Protein AF-A0A9N9IG21-F1 (afdb_monomer)

Sequence (140 aa):
VNMNNVASEIEFLCDNANNSNQMDGEVDSPTELESITLYEGKKFFTWEICESFLDVWAKKQGFRIIKDWMLRENSFDSLSFLVNTSCPKNKNPDTSVFVNKIVDKHNHELNKDRIEFEKSKKFTGEMMDDIKFMTISCKF

Foldseek 3Di:
DDDDFDWQKKKKAWDPDDDDDDDDDDDDDDPDDPDLDDDFFDKALDPVVVQVSVQVSQLVQQTGIDIDRDPPVPCVVQTAKMWMKTQGPPPRPSSIIGGHDIDHGGPDDRHNVVSVVVVVPDDDPVRVVVVVCCVVVDDD

pLDDT: mean 72.34, std 17.6, range [31.75, 91.31]

Organism: NCBI:txid1117310

Structure (mmCIF, N/CA/C/O backbone):
data_AF-A0A9N9IG21-F1
#
_entry.id   AF-A0A9N9IG21-F1
#
loop_
_atom_site.group_PDB
_atom_site.id
_atom_site.type_symbol
_atom_site.label_atom_id
_atom_site.label_alt_id
_atom_site.label_comp_id
_atom_site.label_asym_id
_atom_site.label_entity_id
_atom_site.label_seq_id
_atom_site.pdbx_PDB_ins_code
_atom_site.Cartn_x
_atom_site.Cartn_y
_atom_site.Cartn_z
_atom_site.occupancy
_atom_site.B_iso_or_equiv
_atom_site.auth_seq_id
_atom_site.auth_comp_id
_atom_site.auth_asym_id
_atom_site.auth_atom_id
_atom_site.pdbx_PDB_model_num
ATOM 1 N N . VAL A 1 1 ? -30.467 17.379 15.704 1.00 38.50 1 VAL A N 1
ATOM 2 C CA . VAL A 1 1 ? -29.046 17.062 15.981 1.00 38.50 1 VAL A CA 1
ATOM 3 C C . VAL A 1 1 ? -28.622 15.980 15.008 1.00 38.50 1 VAL A C 1
ATOM 5 O O . VAL A 1 1 ? -29.246 14.933 15.053 1.00 38.50 1 VAL A O 1
ATOM 8 N N . ASN A 1 2 ? -27.695 16.247 14.081 1.00 31.75 2 ASN A N 1
ATOM 9 C CA . ASN A 1 2 ? -26.407 15.538 13.977 1.00 31.75 2 ASN A CA 1
ATOM 10 C C . ASN A 1 2 ? -25.647 16.018 12.721 1.00 31.75 2 ASN A C 1
ATOM 12 O O . ASN A 1 2 ? -25.543 15.322 11.717 1.00 31.75 2 ASN A O 1
ATOM 16 N N . MET A 1 3 ? -25.149 17.253 12.766 1.00 33.12 3 MET A N 1
ATOM 17 C CA . MET A 1 3 ? -24.015 17.643 11.928 1.00 33.12 3 MET A CA 1
ATOM 18 C C . MET A 1 3 ? -22.768 17.120 12.656 1.00 33.12 3 MET A C 1
ATOM 20 O O . MET A 1 3 ? -22.669 17.362 13.857 1.00 33.12 3 MET A O 1
ATOM 24 N N . ASN A 1 4 ? -21.873 16.408 11.952 1.00 39.03 4 ASN A N 1
ATOM 25 C CA . ASN A 1 4 ? -20.498 16.008 12.348 1.00 39.03 4 ASN A CA 1
ATOM 26 C C . ASN A 1 4 ? -20.176 14.502 12.459 1.00 39.03 4 ASN A C 1
ATOM 28 O O . ASN A 1 4 ? -19.249 14.136 13.177 1.00 39.03 4 ASN A O 1
ATOM 32 N N . ASN A 1 5 ? -20.821 13.626 11.685 1.00 39.66 5 ASN A N 1
ATOM 33 C CA . ASN A 1 5 ? -20.401 12.216 11.577 1.00 39.66 5 ASN A CA 1
ATOM 34 C C . ASN A 1 5 ? -19.496 11.938 10.358 1.00 39.66 5 ASN A C 1
ATOM 36 O O . ASN A 1 5 ? -19.558 10.869 9.763 1.00 39.66 5 ASN A O 1
ATOM 40 N N . VAL A 1 6 ? -18.664 12.907 9.960 1.00 43.59 6 VAL A N 1
ATOM 41 C CA . VAL A 1 6 ? -17.716 12.725 8.849 1.00 43.59 6 VAL A CA 1
ATOM 42 C C . VAL A 1 6 ? -16.517 11.936 9.375 1.00 43.59 6 VAL A C 1
ATOM 44 O O . VAL A 1 6 ? -15.591 12.525 9.947 1.00 43.59 6 VAL A O 1
ATOM 47 N N . ALA A 1 7 ? -16.579 10.608 9.268 1.00 51.41 7 ALA A N 1
ATOM 48 C CA . ALA A 1 7 ? -15.384 9.773 9.268 1.00 51.41 7 ALA A CA 1
ATOM 49 C C . ALA A 1 7 ? -14.548 10.146 8.034 1.00 51.41 7 ALA A C 1
ATOM 51 O O . ALA A 1 7 ? -15.110 10.414 6.974 1.00 51.41 7 ALA A O 1
ATOM 52 N N . SER A 1 8 ? -13.226 10.208 8.174 1.00 60.50 8 SER A N 1
ATOM 53 C CA . SER A 1 8 ? -12.359 10.265 6.996 1.00 60.50 8 SER A CA 1
ATOM 54 C C . SER A 1 8 ? -12.298 8.853 6.428 1.00 60.50 8 SER A C 1
ATOM 56 O O . SER A 1 8 ? -11.797 7.952 7.105 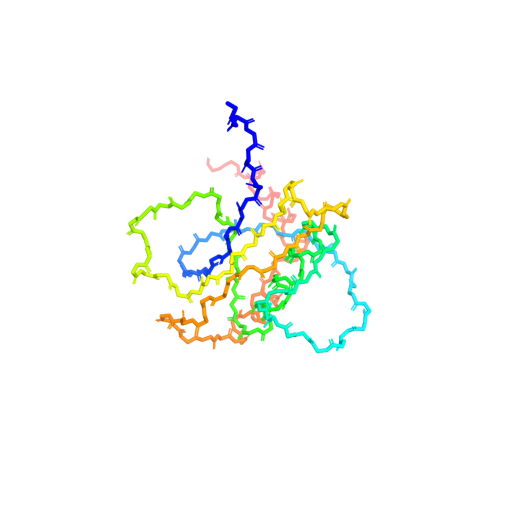1.00 60.50 8 SER A O 1
ATOM 58 N N . GLU A 1 9 ? -12.872 8.667 5.246 1.00 62.66 9 GLU A N 1
ATOM 59 C CA . GLU A 1 9 ? -12.904 7.409 4.506 1.00 62.66 9 GLU A CA 1
ATOM 60 C C . GLU A 1 9 ? -11.966 7.542 3.308 1.00 62.66 9 GLU A C 1
ATOM 62 O O . GLU A 1 9 ? -11.984 8.557 2.609 1.00 62.66 9 GLU A O 1
ATOM 67 N N . ILE A 1 10 ? -11.084 6.562 3.140 1.00 70.56 10 ILE A N 1
ATOM 68 C CA . ILE A 1 10 ? -10.102 6.524 2.060 1.00 70.56 10 ILE A CA 1
ATOM 69 C C . ILE A 1 10 ? -10.193 5.152 1.409 1.00 70.56 10 ILE A C 1
ATOM 71 O O . ILE A 1 10 ? -10.147 4.120 2.091 1.00 70.56 10 ILE A O 1
ATOM 75 N N . GLU A 1 11 ? -10.285 5.163 0.085 1.00 70.38 11 GLU A N 1
ATOM 76 C CA . GLU A 1 11 ? -10.269 3.969 -0.738 1.00 70.38 11 GLU A CA 1
ATOM 77 C C . GLU A 1 11 ? -8.912 3.824 -1.421 1.00 70.38 11 GLU A C 1
ATOM 79 O O . GLU A 1 11 ? -8.324 4.790 -1.905 1.00 70.38 11 GLU A O 1
ATOM 84 N N . PHE A 1 12 ? -8.398 2.600 -1.445 1.00 72.44 12 PHE A N 1
ATOM 85 C CA . PHE A 1 12 ? -7.193 2.251 -2.185 1.00 72.44 12 PHE A CA 1
ATOM 86 C C . PHE A 1 12 ? -7.561 1.313 -3.324 1.00 72.44 12 PHE A C 1
ATOM 88 O O . PHE A 1 12 ? -8.177 0.269 -3.096 1.00 72.44 12 PHE A O 1
ATOM 95 N N . LEU A 1 13 ? -7.182 1.703 -4.537 1.00 73.56 13 LEU A N 1
ATOM 96 C CA . LEU A 1 13 ? -7.527 1.048 -5.795 1.00 73.56 13 LEU A CA 1
ATOM 97 C C . LEU A 1 13 ? -6.286 0.461 -6.438 1.00 73.56 13 LEU A C 1
ATOM 99 O O . LEU A 1 13 ? -5.227 1.064 -6.350 1.00 73.56 13 LEU A O 1
ATOM 103 N N . CYS A 1 14 ? -6.401 -0.667 -7.135 1.00 68.12 14 CYS A N 1
ATOM 104 C CA . CYS A 1 14 ? -5.277 -1.153 -7.934 1.00 68.12 14 CYS A CA 1
ATOM 105 C C . CYS A 1 14 ? -5.046 -0.284 -9.179 1.00 68.12 14 CYS A C 1
ATOM 107 O O . CYS A 1 14 ? -5.978 -0.006 -9.939 1.00 68.12 14 CYS A O 1
ATOM 109 N N . ASP A 1 15 ? -3.783 0.051 -9.437 1.00 63.50 15 ASP A N 1
ATOM 110 C CA . ASP A 1 15 ? -3.367 0.799 -10.621 1.00 63.50 15 ASP A CA 1
ATOM 111 C C . ASP A 1 15 ? -3.537 -0.065 -11.861 1.00 63.50 15 ASP A C 1
ATOM 113 O O . ASP A 1 15 ? -2.754 -0.982 -12.123 1.00 63.50 15 ASP A O 1
ATOM 117 N N . ASN A 1 16 ? -4.535 0.255 -12.678 1.00 49.59 16 ASN A N 1
ATOM 118 C CA . ASN A 1 16 ? -4.621 -0.294 -14.022 1.00 49.59 16 ASN A CA 1
ATOM 119 C C . ASN A 1 16 ? -3.627 0.489 -14.892 1.00 49.59 16 ASN A C 1
ATOM 121 O O . ASN A 1 16 ? -3.961 1.495 -15.514 1.00 49.59 16 ASN A O 1
ATOM 125 N N . ALA A 1 17 ? -2.355 0.105 -14.814 1.00 43.56 17 ALA A N 1
ATOM 126 C CA . ALA A 1 17 ? -1.246 0.903 -15.310 1.00 43.56 17 ALA A CA 1
ATOM 127 C C . ALA A 1 17 ? -1.280 1.088 -16.836 1.00 43.56 17 ALA A C 1
ATOM 129 O O . ALA A 1 17 ? -0.695 0.297 -17.574 1.00 43.56 17 ALA A O 1
ATOM 130 N N . ASN A 1 18 ? -1.867 2.204 -17.271 1.00 43.38 18 ASN A N 1
ATOM 131 C CA . ASN A 1 18 ? -1.420 2.973 -18.424 1.00 43.38 18 ASN A CA 1
ATOM 132 C C . ASN A 1 18 ? -1.084 4.398 -17.966 1.00 43.38 18 ASN A C 1
ATOM 134 O O . ASN A 1 18 ? -1.898 5.311 -18.040 1.00 43.38 18 ASN A O 1
ATOM 138 N N . ASN A 1 19 ? 0.176 4.526 -17.546 1.00 50.41 19 ASN A N 1
ATOM 139 C CA . ASN A 1 19 ? 0.968 5.744 -17.398 1.00 50.41 19 ASN A CA 1
ATOM 140 C C . ASN A 1 19 ? 0.573 6.732 -16.282 1.00 50.41 19 ASN A C 1
ATOM 142 O O . ASN A 1 19 ? -0.308 7.570 -16.447 1.00 50.41 19 ASN A O 1
ATOM 146 N N . SER A 1 20 ? 1.364 6.738 -15.209 1.00 39.19 20 SER A N 1
ATOM 147 C CA . SER A 1 20 ? 1.621 7.946 -14.423 1.00 39.19 20 SER A CA 1
ATOM 148 C C . SER A 1 20 ? 2.988 7.848 -13.749 1.00 39.19 20 SER A C 1
ATOM 150 O O . SER A 1 20 ? 3.240 6.945 -12.955 1.00 39.19 20 SER A O 1
ATOM 152 N N . ASN A 1 21 ? 3.878 8.786 -14.079 1.00 44.34 21 ASN A N 1
ATOM 153 C CA . ASN A 1 21 ? 5.133 8.998 -13.366 1.00 44.34 21 ASN A CA 1
ATOM 154 C C . ASN A 1 21 ? 4.815 9.479 -11.944 1.00 44.34 21 ASN A C 1
ATOM 156 O O . ASN A 1 21 ? 4.329 10.598 -11.778 1.00 44.34 21 ASN A O 1
ATOM 160 N N . GLN A 1 22 ? 5.109 8.660 -10.937 1.00 46.72 22 GLN A N 1
ATOM 161 C CA . GLN A 1 22 ? 5.012 9.040 -9.531 1.00 46.72 22 GLN A CA 1
ATOM 162 C C . GLN A 1 22 ? 6.404 8.950 -8.896 1.00 46.72 22 GLN A C 1
ATOM 164 O O . GLN A 1 22 ? 7.066 7.914 -8.952 1.00 46.72 22 GLN A O 1
ATOM 169 N N . MET A 1 23 ? 6.882 10.080 -8.368 1.00 44.47 23 MET A N 1
ATOM 170 C CA . MET A 1 23 ? 8.093 10.136 -7.553 1.00 44.47 23 MET A CA 1
ATOM 171 C C . MET A 1 23 ? 7.737 9.756 -6.122 1.00 44.47 23 MET A C 1
ATOM 173 O O . MET A 1 23 ? 6.999 10.489 -5.469 1.00 44.47 23 MET A O 1
ATOM 177 N N . ASP A 1 24 ? 8.332 8.672 -5.635 1.00 41.00 24 ASP A N 1
ATOM 178 C CA . ASP A 1 24 ? 8.237 8.267 -4.237 1.00 41.00 24 ASP A CA 1
ATOM 179 C C . ASP A 1 24 ? 9.620 8.365 -3.592 1.00 41.00 24 ASP A C 1
ATOM 181 O O . ASP A 1 24 ? 10.581 7.736 -4.051 1.00 41.00 24 ASP A O 1
ATOM 185 N N . GLY A 1 25 ? 9.698 9.177 -2.536 1.00 41.50 25 GLY A N 1
ATOM 186 C CA . GLY A 1 25 ? 10.838 9.255 -1.635 1.00 41.50 25 GLY A CA 1
ATOM 187 C C . GLY A 1 25 ? 11.011 7.949 -0.865 1.00 41.50 25 GLY A C 1
ATOM 188 O O . GLY A 1 25 ? 10.057 7.360 -0.365 1.00 41.50 25 GLY A O 1
ATOM 189 N N . GLU A 1 26 ? 12.255 7.499 -0.816 1.00 37.88 26 GLU A N 1
ATOM 190 C CA . GLU A 1 26 ? 12.716 6.293 -0.147 1.00 37.88 26 GLU A CA 1
ATOM 191 C C . GLU A 1 26 ? 12.720 6.505 1.376 1.00 37.88 26 GLU A C 1
ATOM 193 O O . GLU A 1 26 ? 13.416 7.383 1.885 1.00 37.88 26 GLU A O 1
ATOM 198 N N . VAL A 1 27 ? 11.932 5.713 2.107 1.00 38.62 27 VAL A N 1
ATOM 199 C CA . VAL A 1 27 ? 12.067 5.556 3.562 1.00 38.62 27 VAL A CA 1
ATOM 200 C C . VAL A 1 27 ? 12.407 4.100 3.830 1.00 38.62 27 VAL A C 1
ATOM 202 O O . VAL A 1 27 ? 11.640 3.197 3.495 1.00 38.62 27 VAL A O 1
ATOM 205 N N . ASP A 1 28 ? 13.593 3.903 4.395 1.00 42.12 28 ASP A N 1
ATOM 206 C CA . ASP A 1 28 ? 14.154 2.605 4.733 1.00 42.12 28 ASP A CA 1
ATOM 207 C C . ASP A 1 28 ? 13.628 2.086 6.087 1.00 42.12 28 ASP A C 1
ATOM 209 O O . ASP A 1 28 ? 13.421 2.832 7.049 1.00 42.1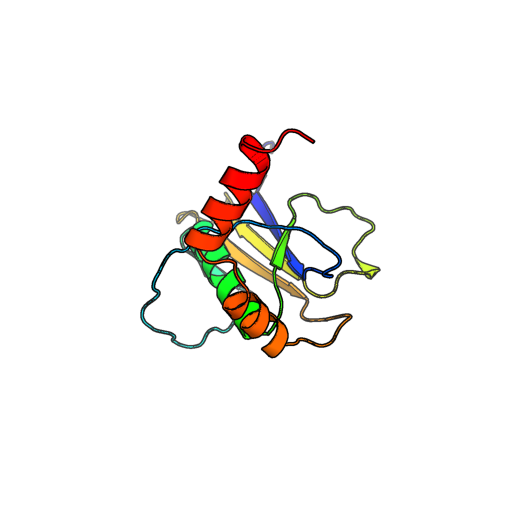2 28 ASP A O 1
ATOM 213 N N . SER A 1 29 ? 13.498 0.763 6.133 1.00 46.44 29 SER A N 1
ATOM 214 C CA . SER A 1 29 ? 13.102 -0.139 7.222 1.00 46.44 29 SER A CA 1
ATOM 215 C C . SER A 1 29 ? 11.608 -0.290 7.551 1.00 46.44 29 SER A C 1
ATOM 217 O O . SER A 1 29 ? 10.877 0.666 7.813 1.00 46.44 29 SER A O 1
ATOM 219 N N . PRO A 1 30 ? 11.159 -1.556 7.623 1.00 46.47 30 PRO A N 1
ATOM 220 C CA . PRO A 1 30 ? 10.498 -1.990 8.847 1.00 46.47 30 PRO A CA 1
ATOM 221 C C . PRO A 1 30 ? 10.984 -3.364 9.331 1.00 46.47 30 PRO A C 1
ATOM 223 O O . PRO A 1 30 ? 10.922 -4.378 8.631 1.00 46.47 30 PRO A O 1
ATOM 226 N N . THR A 1 31 ? 11.422 -3.372 10.585 1.00 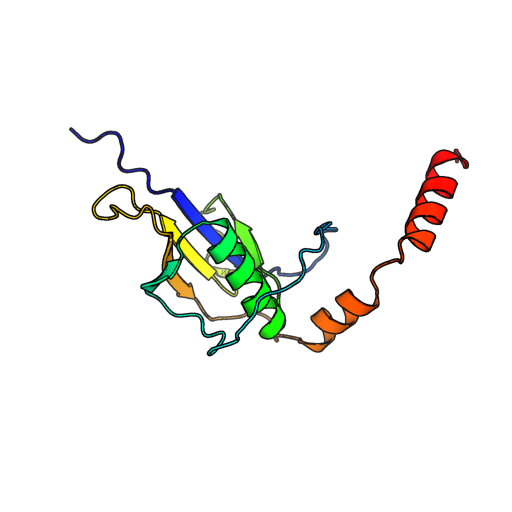44.50 31 THR A N 1
ATOM 227 C CA . THR A 1 31 ? 11.698 -4.543 11.416 1.00 44.50 31 THR A CA 1
ATOM 228 C C . THR A 1 31 ? 10.421 -5.376 11.630 1.00 44.50 31 THR A C 1
ATOM 230 O O . THR A 1 31 ? 9.369 -4.833 11.949 1.00 44.50 31 THR A O 1
ATOM 233 N N . GLU A 1 32 ? 10.554 -6.697 11.458 1.00 43.94 32 GLU A N 1
ATOM 234 C CA . GLU A 1 32 ? 9.644 -7.785 11.881 1.00 43.94 32 GLU A CA 1
ATOM 235 C C . GLU A 1 32 ? 8.238 -7.885 11.251 1.00 43.94 32 GLU A C 1
ATOM 237 O O . GLU A 1 32 ? 7.184 -7.788 11.870 1.00 43.94 32 GLU A O 1
ATOM 242 N N . LEU A 1 33 ? 8.283 -8.184 9.955 1.00 52.03 33 LEU A N 1
ATOM 243 C CA . LEU A 1 33 ? 7.626 -9.248 9.169 1.00 52.03 33 LEU A CA 1
ATOM 244 C C . LEU A 1 33 ? 6.763 -10.367 9.821 1.00 52.03 33 LEU A C 1
ATOM 246 O O . LEU A 1 33 ? 6.662 -11.445 9.224 1.00 52.03 33 LEU A O 1
ATOM 250 N N . GLU A 1 34 ? 6.066 -10.176 10.941 1.00 46.69 34 GLU A N 1
ATOM 251 C CA . GLU A 1 34 ? 5.067 -11.166 11.377 1.00 46.69 34 GLU A CA 1
ATOM 252 C C . GLU A 1 34 ? 3.808 -11.094 10.501 1.00 46.69 34 GLU A C 1
ATOM 254 O O . GLU A 1 34 ? 2.823 -10.408 10.762 1.00 46.69 34 GLU A O 1
ATOM 259 N N . SER A 1 35 ? 3.869 -11.851 9.404 1.00 55.78 35 SER A N 1
ATOM 260 C CA . SER A 1 35 ? 2.790 -12.159 8.465 1.00 55.78 35 SER A CA 1
ATOM 261 C C . SER A 1 35 ? 2.089 -10.926 7.886 1.00 55.78 35 SER A C 1
ATOM 263 O O . SER A 1 35 ? 1.032 -10.512 8.356 1.00 55.78 35 SER A O 1
ATOM 265 N N . ILE A 1 36 ? 2.666 -10.385 6.801 1.00 71.44 36 ILE A N 1
ATOM 266 C CA . ILE A 1 36 ? 2.104 -9.365 5.888 1.00 71.44 36 ILE A CA 1
ATOM 267 C C . ILE A 1 36 ? 0.761 -9.861 5.311 1.00 71.44 36 ILE A C 1
ATOM 269 O O . ILE A 1 36 ? 0.652 -10.256 4.153 1.00 71.44 36 ILE A O 1
ATOM 273 N N . THR A 1 37 ? -0.257 -9.920 6.158 1.00 82.94 37 THR A N 1
ATOM 274 C CA . THR A 1 37 ? -1.606 -10.387 5.875 1.00 82.94 37 THR A CA 1
ATOM 275 C C . THR A 1 37 ? -2.540 -9.217 6.128 1.00 82.94 37 THR A C 1
ATOM 277 O O . THR A 1 37 ? -2.540 -8.588 7.197 1.00 82.94 37 THR A O 1
ATOM 280 N N . LEU A 1 38 ? -3.270 -8.874 5.074 1.00 88.94 38 LEU A N 1
ATOM 281 C CA . LEU A 1 38 ? -4.304 -7.859 5.076 1.00 88.94 38 LEU A CA 1
ATOM 282 C C . LEU A 1 38 ? -5.642 -8.569 5.304 1.00 88.94 38 LEU A C 1
ATOM 284 O O . LEU A 1 38 ? -5.915 -9.578 4.659 1.00 88.94 38 LEU A O 1
ATOM 288 N N . TYR A 1 39 ? -6.438 -8.072 6.246 1.00 90.44 39 TYR A N 1
ATOM 289 C CA . TYR A 1 39 ? -7.748 -8.622 6.589 1.00 90.44 39 TYR A CA 1
ATOM 290 C C . TYR A 1 39 ? -8.682 -7.509 7.076 1.00 90.44 39 TYR A C 1
ATOM 292 O O . TYR A 1 39 ? -8.230 -6.471 7.569 1.00 90.44 39 TYR A O 1
ATOM 300 N N . GLU A 1 40 ? -9.987 -7.726 6.934 1.00 87.69 40 GLU A N 1
ATOM 301 C CA . GLU A 1 40 ? -11.013 -6.798 7.415 1.00 87.69 40 GLU A CA 1
ATOM 302 C C . GLU A 1 40 ? -10.996 -6.722 8.948 1.00 87.69 40 GLU A C 1
ATOM 304 O O . GLU A 1 40 ? -10.928 -7.734 9.641 1.00 87.69 40 GLU A O 1
ATOM 309 N N . GLY A 1 41 ? -11.038 -5.510 9.493 1.00 87.25 41 GLY A N 1
ATOM 310 C CA . GLY A 1 41 ? -10.920 -5.228 10.923 1.00 87.25 41 GLY A CA 1
ATOM 311 C C . GLY A 1 41 ? -9.489 -4.992 11.415 1.00 87.25 41 GLY A C 1
ATOM 312 O O . GLY A 1 41 ? -9.304 -4.694 12.596 1.00 87.25 41 GLY A O 1
ATOM 313 N N . LYS A 1 42 ? -8.468 -5.079 10.548 1.00 89.75 42 LYS A N 1
ATOM 314 C CA . LYS A 1 42 ? -7.084 -4.744 10.924 1.00 89.75 42 LYS A CA 1
ATOM 315 C C . LYS A 1 42 ? -6.994 -3.280 11.381 1.00 89.75 42 LYS A C 1
ATOM 317 O O . LYS A 1 42 ? -7.518 -2.387 10.713 1.00 89.75 42 LYS A O 1
ATOM 322 N N . LYS A 1 43 ? -6.331 -3.051 12.520 1.00 90.25 43 LYS A N 1
ATOM 323 C CA . LYS A 1 43 ? -6.179 -1.742 13.176 1.00 90.25 43 LYS A CA 1
ATOM 324 C C . LYS A 1 43 ? -4.770 -1.187 12.961 1.00 90.25 43 LYS A C 1
ATOM 326 O O . LYS A 1 43 ? -3.789 -1.908 13.136 1.00 90.25 43 LYS A O 1
ATOM 331 N N . 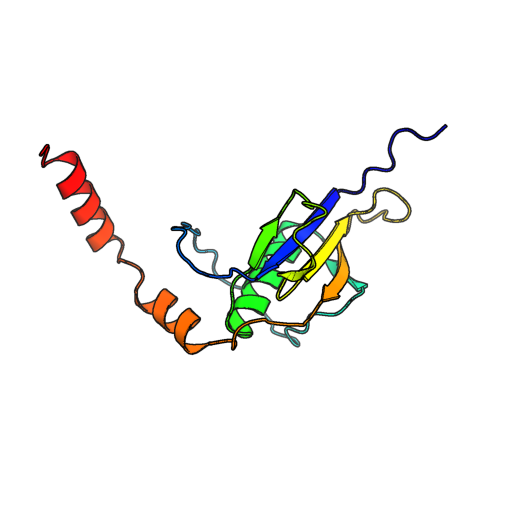PHE A 1 44 ? -4.686 0.103 12.662 1.00 88.75 44 PHE A N 1
ATOM 332 C CA . PHE A 1 44 ? -3.451 0.877 12.574 1.00 88.75 44 PHE A CA 1
ATOM 333 C C . PHE A 1 44 ? -3.532 2.111 13.471 1.00 88.75 44 PHE A C 1
ATOM 335 O O . PHE A 1 44 ? -4.606 2.675 13.674 1.00 88.75 44 PHE A O 1
ATOM 342 N N . PHE A 1 45 ? -2.390 2.544 14.004 1.00 86.88 45 PHE A N 1
ATOM 343 C CA . PHE A 1 45 ? -2.336 3.701 14.901 1.00 86.88 45 PHE A CA 1
ATOM 344 C C . PHE A 1 45 ? -2.431 5.036 14.159 1.00 86.88 45 PHE A C 1
ATOM 346 O O . PHE A 1 45 ? -2.978 5.986 14.707 1.00 86.88 45 PHE A O 1
ATOM 353 N N . THR A 1 46 ? -1.939 5.106 12.918 1.00 86.19 46 THR A N 1
ATOM 354 C CA . THR A 1 46 ? -1.977 6.320 12.093 1.00 86.19 46 THR A CA 1
ATOM 355 C C . THR A 1 46 ? -2.233 5.995 10.619 1.00 86.19 46 THR A C 1
ATOM 357 O O . THR A 1 46 ? -2.121 4.838 10.196 1.00 86.19 46 THR A O 1
ATOM 360 N N . TRP A 1 47 ? -2.578 7.021 9.833 1.00 85.75 47 TRP A N 1
ATOM 361 C CA . TRP A 1 47 ? -2.760 6.901 8.384 1.00 85.75 47 TRP A CA 1
ATOM 362 C C . TRP A 1 47 ? -1.459 6.544 7.672 1.00 85.75 47 TRP A C 1
ATOM 364 O O . TRP A 1 47 ? -1.478 5.696 6.792 1.00 85.75 47 TRP A O 1
ATOM 374 N N . GLU A 1 48 ? -0.332 7.102 8.105 1.00 87.94 48 GLU A N 1
ATOM 375 C CA . GLU A 1 48 ? 0.982 6.870 7.501 1.00 87.94 48 GLU A CA 1
ATOM 376 C C . GLU A 1 48 ? 1.409 5.403 7.641 1.00 87.94 48 GLU A C 1
ATOM 378 O O . GLU A 1 48 ? 1.913 4.803 6.693 1.00 87.94 48 GLU A O 1
ATOM 383 N N . ILE A 1 49 ? 1.158 4.791 8.807 1.00 87.62 49 ILE A N 1
ATOM 384 C CA . ILE A 1 49 ? 1.441 3.365 9.029 1.00 87.62 49 ILE A CA 1
ATOM 385 C C . ILE A 1 49 ? 0.516 2.500 8.166 1.00 87.62 49 ILE A C 1
ATOM 387 O O . ILE A 1 49 ? 0.968 1.515 7.585 1.00 87.62 49 ILE A O 1
ATOM 391 N N . CYS A 1 50 ? -0.767 2.860 8.072 1.00 89.56 50 CYS A N 1
ATOM 392 C CA . CYS A 1 50 ? -1.735 2.160 7.225 1.00 89.56 50 CYS A CA 1
ATOM 393 C C . CYS A 1 50 ? -1.326 2.218 5.743 1.00 89.56 50 CYS A C 1
ATOM 395 O O . CYS A 1 50 ? -1.252 1.185 5.081 1.00 89.56 50 CYS A O 1
ATOM 397 N N . GLU A 1 51 ? -0.997 3.409 5.243 1.00 88.12 51 GLU A N 1
ATOM 398 C CA . GLU A 1 51 ? -0.583 3.658 3.859 1.00 88.12 51 GLU A CA 1
ATOM 399 C C . GLU A 1 51 ? 0.702 2.912 3.509 1.00 88.12 51 GLU A C 1
ATOM 401 O O . GLU A 1 51 ? 0.734 2.171 2.527 1.00 88.12 51 GLU A O 1
ATOM 406 N N . SER A 1 52 ? 1.732 3.035 4.349 1.00 88.44 52 SER A N 1
ATOM 407 C CA . SER A 1 52 ? 2.998 2.321 4.169 1.00 88.44 52 SER A CA 1
ATOM 408 C C . SER A 1 52 ? 2.794 0.802 4.176 1.00 88.44 52 SER A C 1
ATOM 410 O O . SER A 1 52 ? 3.309 0.090 3.313 1.00 88.44 52 SER A O 1
ATOM 412 N N . PHE A 1 53 ? 1.969 0.290 5.096 1.00 90.56 53 PHE A N 1
ATOM 413 C CA . PHE A 1 53 ? 1.644 -1.133 5.141 1.00 90.56 53 PHE A CA 1
ATOM 414 C C . PHE A 1 53 ? 0.948 -1.606 3.861 1.00 90.56 53 PHE A C 1
ATOM 416 O O . PHE A 1 53 ? 1.329 -2.640 3.309 1.00 90.56 53 PHE A O 1
ATOM 423 N N . LEU A 1 54 ? -0.077 -0.881 3.404 1.00 88.94 54 LEU A N 1
ATOM 424 C CA . LEU A 1 54 ? -0.849 -1.252 2.220 1.00 88.94 54 LEU A CA 1
ATOM 425 C C . LEU A 1 54 ? 0.015 -1.206 0.955 1.00 88.94 54 LEU A C 1
ATOM 427 O O . LEU A 1 54 ? -0.079 -2.118 0.136 1.00 88.94 54 LEU A O 1
ATOM 431 N N . ASP A 1 55 ? 0.897 -0.214 0.829 1.00 87.88 55 ASP A N 1
ATOM 432 C CA . ASP A 1 55 ? 1.835 -0.098 -0.290 1.00 87.88 55 ASP A CA 1
ATOM 433 C C . ASP A 1 55 ? 2.818 -1.279 -0.335 1.00 87.88 55 ASP A C 1
ATOM 435 O O . ASP A 1 55 ? 2.952 -1.958 -1.359 1.00 87.88 55 ASP A O 1
ATOM 439 N N . VAL A 1 56 ? 3.459 -1.595 0.795 1.00 88.19 56 VAL A N 1
ATOM 440 C CA . VAL A 1 56 ? 4.384 -2.735 0.898 1.00 88.19 56 VAL A CA 1
ATOM 441 C C . VAL A 1 56 ? 3.661 -4.056 0.631 1.00 88.19 56 VAL A C 1
ATOM 443 O O . VAL A 1 56 ? 4.179 -4.917 -0.089 1.00 88.19 56 VAL A O 1
ATOM 446 N N . TRP A 1 57 ? 2.461 -4.228 1.192 1.00 89.81 57 TRP A N 1
ATOM 447 C CA . TRP A 1 57 ? 1.645 -5.418 0.980 1.00 89.81 57 TRP A CA 1
ATOM 448 C C . TRP A 1 57 ? 1.259 -5.571 -0.500 1.00 89.81 57 TRP A C 1
ATOM 450 O O . TRP A 1 57 ? 1.485 -6.642 -1.064 1.00 89.81 57 TRP A O 1
ATOM 460 N N . ALA A 1 58 ? 0.773 -4.514 -1.156 1.00 86.81 58 ALA A N 1
ATOM 461 C CA . ALA A 1 58 ? 0.368 -4.540 -2.565 1.00 86.81 58 ALA A CA 1
ATOM 462 C C . ALA A 1 58 ? 1.551 -4.849 -3.493 1.00 86.81 58 ALA A C 1
ATOM 464 O O . ALA A 1 58 ? 1.475 -5.751 -4.334 1.00 86.81 58 ALA A O 1
ATOM 465 N N . LYS A 1 59 ? 2.700 -4.199 -3.262 1.00 86.25 59 LYS A N 1
ATOM 466 C CA . LYS A 1 59 ? 3.943 -4.472 -4.001 1.00 86.25 59 LYS A CA 1
ATOM 467 C C . LYS A 1 59 ? 4.375 -5.931 -3.865 1.00 86.25 59 LYS A C 1
ATOM 469 O O . LYS A 1 59 ? 4.838 -6.520 -4.839 1.00 86.25 59 LYS A O 1
ATOM 474 N N . LYS A 1 60 ? 4.191 -6.540 -2.687 1.00 86.12 60 LYS A N 1
ATOM 475 C CA . LYS A 1 60 ? 4.458 -7.972 -2.466 1.00 86.12 60 LYS A CA 1
ATOM 476 C C . LYS A 1 60 ? 3.486 -8.878 -3.228 1.00 86.12 60 LYS A C 1
ATOM 478 O O . LYS A 1 60 ? 3.890 -9.963 -3.653 1.00 86.12 60 LYS A O 1
ATOM 483 N N . GLN A 1 61 ? 2.233 -8.458 -3.402 1.00 84.25 61 GLN A N 1
ATOM 484 C CA . GLN A 1 61 ? 1.268 -9.180 -4.235 1.00 84.25 61 GLN A CA 1
ATOM 485 C C . GLN A 1 61 ? 1.556 -9.030 -5.736 1.00 84.25 61 GLN A C 1
ATOM 487 O O . GLN A 1 61 ? 1.238 -9.936 -6.500 1.00 84.25 61 GLN A O 1
ATOM 492 N N . GLY A 1 62 ? 2.238 -7.958 -6.147 1.00 85.31 62 GLY A N 1
ATOM 493 C CA . GLY A 1 62 ? 2.642 -7.720 -7.537 1.00 85.31 62 GLY A CA 1
ATOM 494 C C . GLY A 1 62 ? 1.855 -6.607 -8.225 1.00 85.31 62 GLY A C 1
ATOM 495 O O . GLY A 1 62 ? 1.742 -6.612 -9.450 1.00 85.31 62 GLY A O 1
ATOM 496 N N . PHE A 1 63 ? 1.294 -5.674 -7.454 1.00 84.88 63 PHE A N 1
ATOM 497 C CA . PHE A 1 63 ? 0.579 -4.511 -7.972 1.00 84.88 63 PHE A CA 1
ATOM 498 C C . PHE A 1 63 ? 0.827 -3.264 -7.116 1.00 84.88 63 PHE A C 1
ATOM 500 O O . PHE A 1 63 ? 1.506 -3.316 -6.090 1.00 84.88 63 PHE A O 1
ATOM 507 N N . ARG A 1 64 ? 0.307 -2.123 -7.568 1.00 84.06 64 ARG A N 1
ATOM 508 C CA . ARG A 1 64 ? 0.361 -0.841 -6.856 1.00 84.06 64 ARG A CA 1
ATOM 509 C C . ARG A 1 64 ? -1.039 -0.396 -6.490 1.00 84.06 64 ARG A C 1
ATOM 511 O O . ARG A 1 64 ? -1.999 -0.781 -7.157 1.00 84.06 64 ARG A O 1
ATOM 518 N N . ILE A 1 65 ? -1.116 0.389 -5.426 1.00 83.81 65 ILE A N 1
ATOM 519 C CA . ILE A 1 65 ? -2.355 1.008 -4.989 1.00 83.81 65 ILE A CA 1
ATOM 520 C C . ILE A 1 65 ? -2.303 2.519 -5.206 1.00 83.81 65 ILE A C 1
ATOM 522 O O . ILE A 1 65 ? -1.357 3.179 -4.780 1.00 83.81 65 ILE A O 1
ATOM 526 N N . ILE A 1 66 ? -3.353 3.070 -5.800 1.00 81.75 66 ILE A N 1
ATOM 527 C CA . ILE A 1 66 ? -3.640 4.500 -5.833 1.00 81.75 66 ILE A CA 1
ATOM 528 C C . ILE A 1 66 ? -4.629 4.805 -4.718 1.00 81.75 66 ILE A C 1
ATOM 530 O O . ILE A 1 66 ? -5.637 4.120 -4.535 1.00 81.75 66 ILE A O 1
ATOM 534 N N . LYS A 1 67 ? -4.349 5.883 -3.993 1.00 79.56 67 LYS A N 1
ATOM 535 C CA . LYS A 1 67 ? -5.277 6.476 -3.038 1.00 79.56 67 LYS A CA 1
ATOM 536 C C . LYS A 1 67 ? -6.355 7.252 -3.796 1.00 79.56 67 LYS A C 1
ATOM 538 O O . LYS A 1 67 ? -6.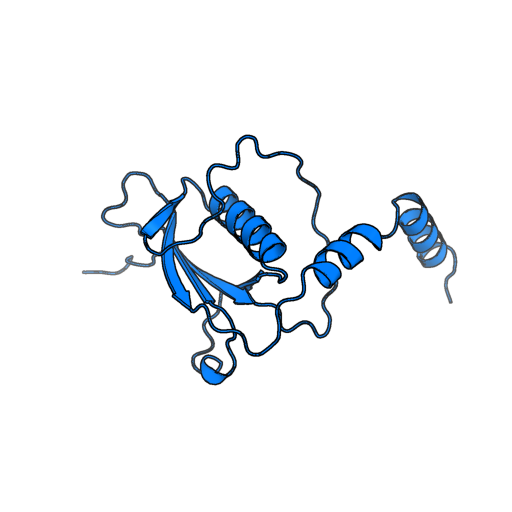050 8.272 -4.417 1.00 79.56 67 LYS A O 1
ATOM 543 N N . ASP A 1 68 ? -7.600 6.799 -3.718 1.00 74.62 68 ASP A N 1
ATOM 544 C CA . ASP A 1 68 ? -8.760 7.514 -4.241 1.00 74.62 68 ASP A CA 1
ATOM 545 C C . ASP A 1 68 ? -9.568 8.140 -3.094 1.00 74.62 68 ASP A C 1
ATOM 547 O O . ASP A 1 68 ? -9.924 7.503 -2.101 1.00 74.62 68 ASP A O 1
ATOM 551 N N . TRP A 1 69 ? -9.809 9.441 -3.223 1.00 66.19 69 TRP A N 1
ATOM 552 C CA . TRP A 1 69 ? -10.549 10.272 -2.273 1.00 66.19 69 TRP A CA 1
ATOM 553 C C . TRP A 1 69 ? -11.961 10.591 -2.781 1.00 66.19 69 TRP A C 1
ATOM 555 O O . TRP A 1 69 ? -12.733 11.237 -2.070 1.00 66.19 69 TRP A O 1
ATOM 565 N N . MET A 1 70 ? -12.304 10.166 -4.003 1.00 53.06 70 MET A N 1
ATOM 566 C CA . MET A 1 70 ? -13.581 10.446 -4.649 1.00 53.06 70 MET A CA 1
ATOM 567 C C . MET A 1 70 ? -14.193 9.171 -5.221 1.00 53.06 70 MET A C 1
ATOM 569 O O . MET A 1 70 ? -13.968 8.824 -6.376 1.00 53.06 70 MET A O 1
ATOM 573 N N . LEU A 1 71 ? -15.076 8.552 -4.434 1.00 52.50 71 LEU A N 1
ATOM 574 C CA . LEU A 1 71 ? -16.079 7.600 -4.910 1.00 52.50 71 LEU A CA 1
ATOM 575 C C . LEU A 1 71 ? -16.844 8.205 -6.096 1.00 52.50 71 LEU A C 1
ATOM 577 O O . LEU A 1 71 ? -17.830 8.926 -5.929 1.00 52.50 71 LEU A O 1
ATOM 581 N N . ARG A 1 72 ? -16.409 7.928 -7.326 1.00 52.25 72 ARG A N 1
ATOM 582 C CA . ARG A 1 72 ? -17.286 8.088 -8.482 1.00 52.25 72 ARG A CA 1
ATOM 583 C C . ARG A 1 72 ? -18.241 6.903 -8.426 1.00 52.25 72 ARG A C 1
ATOM 585 O O . ARG A 1 72 ? -17.834 5.775 -8.681 1.00 52.25 72 ARG A O 1
ATOM 592 N N . GLU A 1 73 ? -19.509 7.161 -8.108 1.00 49.97 73 GLU A N 1
ATOM 593 C CA . GLU A 1 73 ? -20.578 6.148 -7.977 1.00 49.97 73 GLU A CA 1
ATOM 594 C C . GLU A 1 73 ? -20.709 5.193 -9.186 1.00 49.97 73 GLU A C 1
ATOM 596 O O . GLU A 1 73 ? -21.339 4.148 -9.076 1.00 49.97 73 GLU A O 1
ATOM 601 N N . ASN A 1 74 ? -20.063 5.495 -10.318 1.00 44.22 74 ASN A N 1
ATOM 602 C CA . ASN A 1 74 ? -20.190 4.760 -11.575 1.00 44.22 74 ASN A CA 1
ATOM 603 C C . ASN A 1 74 ? -18.925 3.990 -12.017 1.00 44.22 74 ASN A C 1
ATOM 605 O O . ASN A 1 74 ? -18.892 3.507 -13.146 1.00 44.22 74 ASN A O 1
ATOM 609 N N . SER A 1 75 ? -17.876 3.869 -11.190 1.00 49.75 75 SER A N 1
ATOM 610 C CA . SER A 1 75 ? -16.654 3.100 -11.535 1.00 49.75 75 SER A CA 1
ATOM 611 C C . SER A 1 75 ? -16.554 1.710 -10.891 1.00 49.75 75 SER A C 1
ATOM 613 O O . SER A 1 75 ? -15.575 0.999 -11.125 1.00 49.75 75 SER A O 1
ATOM 615 N N . PHE A 1 76 ? -17.569 1.290 -10.129 1.00 48.34 76 PHE A N 1
ATOM 616 C CA . PHE A 1 76 ? -17.567 0.020 -9.389 1.00 48.34 76 PHE A CA 1
ATOM 617 C C . PHE A 1 76 ? -17.420 -1.228 -10.277 1.00 48.34 76 PHE A C 1
ATOM 619 O O . PHE A 1 76 ? -16.812 -2.206 -9.849 1.00 48.34 76 PHE A O 1
ATOM 626 N N . ASP A 1 77 ? -17.885 -1.183 -11.527 1.00 50.06 77 ASP A N 1
ATOM 627 C CA . ASP A 1 77 ? -17.857 -2.352 -12.417 1.00 50.06 77 ASP A CA 1
ATOM 628 C C . ASP A 1 77 ? -16.483 -2.617 -13.061 1.00 50.06 77 ASP A C 1
ATOM 630 O O . ASP A 1 77 ? -16.242 -3.705 -13.580 1.00 50.06 77 ASP A O 1
ATOM 634 N N . SER A 1 78 ? -15.548 -1.661 -13.000 1.00 53.66 78 SER A N 1
ATOM 635 C CA . SER A 1 78 ? -14.171 -1.837 -13.501 1.00 53.66 78 SER A CA 1
ATOM 636 C C . SER A 1 78 ? -13.162 -2.136 -12.386 1.00 53.66 78 SER A C 1
ATOM 638 O O . SER A 1 78 ? -11.972 -2.342 -12.663 1.00 53.66 78 SER A O 1
ATOM 640 N N . LEU A 1 79 ? -13.588 -2.091 -11.124 1.00 58.75 79 LEU A N 1
ATOM 641 C CA . LEU A 1 79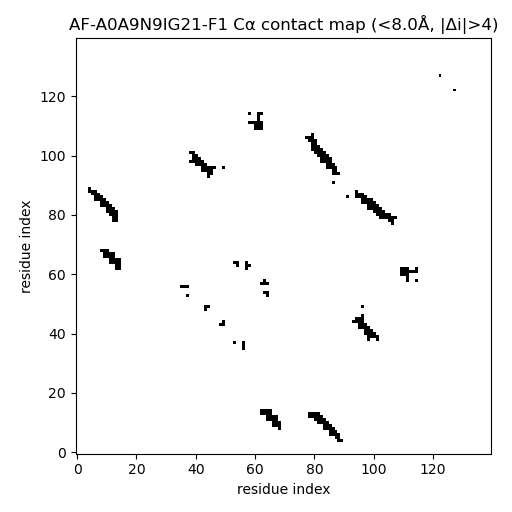 ? -12.662 -1.966 -10.015 1.00 58.75 79 LEU A CA 1
ATOM 642 C C . LEU A 1 79 ? -12.110 -3.317 -9.583 1.00 58.75 79 LEU A C 1
ATOM 644 O O . LEU A 1 79 ? -12.818 -4.213 -9.132 1.00 58.75 79 LEU A O 1
ATOM 648 N N . SER A 1 80 ? -10.805 -3.432 -9.760 1.00 68.12 80 SER A N 1
ATOM 649 C CA . SER A 1 80 ? -10.080 -4.692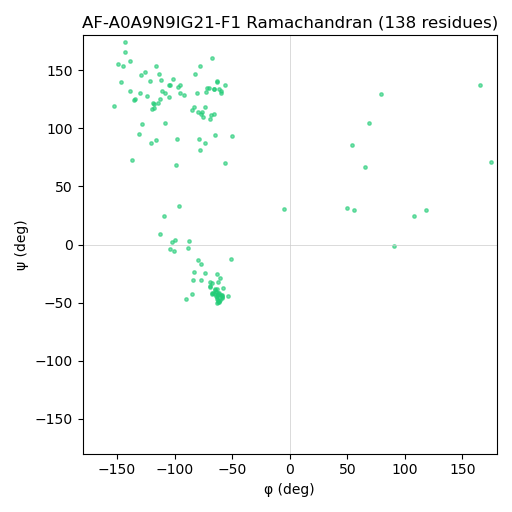 -9.749 1.00 68.12 80 SER A CA 1
ATOM 650 C C . SER A 1 80 ? -9.206 -4.864 -8.526 1.00 68.12 80 SER A C 1
ATOM 652 O O . SER A 1 80 ? -8.211 -5.565 -8.594 1.00 68.12 80 SER A O 1
ATOM 654 N N . PHE A 1 81 ? -9.566 -4.179 -7.448 1.00 81.12 81 PHE A N 1
ATOM 655 C CA . PHE A 1 81 ? -9.157 -4.393 -6.066 1.00 81.12 81 PHE A CA 1
ATOM 656 C C . PHE A 1 81 ? -9.540 -3.127 -5.302 1.00 81.12 81 PHE A C 1
ATOM 658 O O . PHE A 1 81 ? -9.341 -2.023 -5.817 1.00 81.12 81 PHE A O 1
ATOM 665 N N . LEU A 1 82 ? -10.095 -3.283 -4.103 1.00 85.00 82 LEU A N 1
ATOM 666 C CA . LEU A 1 82 ? -10.496 -2.166 -3.251 1.00 85.00 82 LEU A CA 1
ATOM 667 C C . LEU A 1 82 ? -10.130 -2.470 -1.807 1.00 85.00 82 LEU A C 1
ATOM 669 O O . LEU A 1 82 ? -10.514 -3.516 -1.285 1.00 85.00 82 LEU A O 1
ATOM 673 N N . VAL A 1 83 ? -9.491 -1.520 -1.134 1.00 86.50 83 VAL A N 1
ATOM 674 C CA . VAL A 1 83 ? -9.405 -1.516 0.329 1.00 86.50 83 VAL A CA 1
ATOM 675 C C . VAL A 1 83 ? -10.048 -0.244 0.833 1.00 86.50 83 VAL A C 1
ATOM 677 O O . VAL A 1 83 ? -9.574 0.855 0.559 1.00 86.50 83 VAL A O 1
ATOM 680 N N . ASN A 1 84 ? -11.126 -0.407 1.586 1.00 87.25 84 ASN A N 1
ATOM 681 C CA . ASN A 1 84 ? -11.771 0.690 2.274 1.00 87.25 84 ASN A CA 1
ATOM 682 C C . ASN A 1 84 ? -11.184 0.813 3.678 1.00 87.25 84 ASN A C 1
ATOM 684 O O . ASN A 1 84 ? -11.131 -0.163 4.437 1.00 87.25 84 ASN A O 1
ATOM 688 N N . THR A 1 85 ? -10.758 2.021 4.021 1.00 87.06 85 THR A N 1
ATOM 689 C CA . THR A 1 85 ? -10.185 2.333 5.326 1.00 87.06 85 THR A CA 1
ATOM 690 C C . THR A 1 85 ? -10.868 3.543 5.927 1.00 87.06 85 THR A C 1
ATOM 692 O O . THR A 1 85 ? -11.259 4.471 5.217 1.00 87.06 85 THR A O 1
ATOM 695 N N . SER A 1 86 ? -11.010 3.559 7.250 1.00 86.75 86 SER A N 1
ATOM 696 C CA . SER A 1 86 ? -11.605 4.703 7.934 1.00 86.75 86 SER A CA 1
ATOM 697 C C . SER A 1 86 ? -10.979 4.975 9.290 1.00 86.75 86 SER A C 1
ATOM 699 O O . SER A 1 86 ? -10.492 4.069 9.964 1.00 86.75 86 SER A O 1
ATOM 701 N N . CYS A 1 87 ? -11.054 6.233 9.714 1.00 85.75 87 CYS A N 1
ATOM 702 C CA . CYS A 1 87 ? -10.799 6.647 11.090 1.00 85.75 87 CYS A CA 1
ATOM 703 C C . CYS A 1 87 ? -12.105 7.226 11.667 1.00 85.75 87 CYS A C 1
ATOM 705 O O . CYS A 1 87 ? -12.391 8.418 11.490 1.00 85.75 87 CYS A O 1
ATOM 707 N N . PRO A 1 88 ? -12.962 6.395 12.293 1.00 80.38 88 PRO A N 1
ATOM 708 C CA . PRO A 1 88 ? -14.220 6.861 12.865 1.00 80.38 88 PRO A CA 1
ATOM 709 C C . PRO A 1 88 ? -13.957 7.854 13.997 1.00 80.38 88 PRO A C 1
ATOM 711 O O . PRO A 1 88 ? -13.057 7.641 14.803 1.00 80.38 88 PRO A O 1
ATOM 714 N N . LYS A 1 89 ? -14.760 8.919 14.098 1.00 74.94 89 LYS A N 1
ATOM 715 C CA . LYS A 1 89 ? -14.677 9.886 15.214 1.00 74.94 89 LYS A CA 1
ATOM 716 C C . LYS A 1 89 ? -15.443 9.434 16.458 1.00 74.94 89 LYS A C 1
ATOM 718 O O . LYS A 1 89 ? -15.159 9.877 17.563 1.00 74.94 89 LYS A O 1
ATOM 723 N N . ASN A 1 90 ? -16.437 8.566 16.279 1.00 71.69 90 ASN A N 1
ATOM 724 C CA . ASN A 1 90 ? -17.253 8.024 17.359 1.00 71.69 90 ASN A CA 1
ATOM 725 C C . ASN A 1 90 ? -16.780 6.607 17.707 1.00 71.69 90 ASN A C 1
ATOM 727 O O . ASN A 1 90 ? -16.443 5.840 16.809 1.00 71.69 90 ASN A O 1
ATOM 731 N N . LYS A 1 91 ? -16.784 6.254 18.998 1.00 73.62 91 LYS A N 1
ATOM 732 C CA . LYS A 1 91 ? -16.341 4.943 19.515 1.00 73.62 91 LYS A CA 1
ATOM 733 C C . LYS A 1 91 ? -14.905 4.552 19.116 1.00 73.62 91 LYS A C 1
ATOM 735 O O . LYS A 1 91 ? -14.595 3.371 19.020 1.00 73.62 91 LYS A O 1
ATOM 740 N N . ASN A 1 92 ? -14.033 5.540 18.919 1.00 78.06 92 ASN A N 1
ATOM 741 C CA . ASN A 1 92 ? -12.622 5.356 18.579 1.00 78.06 92 ASN A CA 1
ATOM 742 C C . ASN A 1 92 ? -11.753 6.330 19.397 1.00 78.06 92 ASN A C 1
ATOM 744 O O . ASN A 1 92 ? -11.286 7.340 18.868 1.00 78.06 92 ASN A O 1
ATOM 748 N N . PRO A 1 93 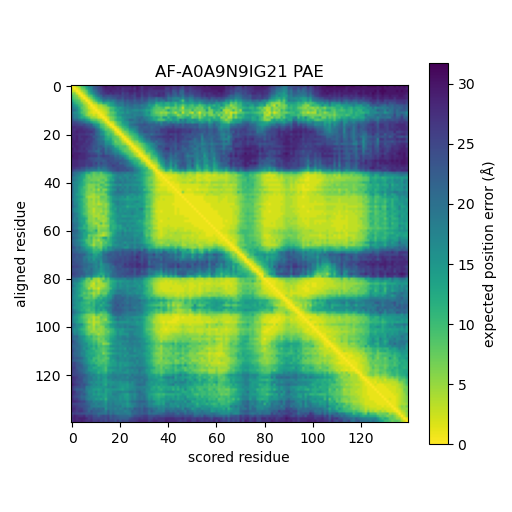? -11.593 6.084 20.709 1.00 74.00 93 PRO A N 1
ATOM 749 C CA . PRO A 1 93 ? -10.829 6.975 21.583 1.00 74.00 93 PRO A CA 1
ATOM 750 C C . PRO A 1 93 ? -9.348 7.062 21.185 1.00 74.00 93 PRO A C 1
ATOM 752 O O . PRO A 1 93 ? -8.715 8.085 21.420 1.00 74.00 93 PRO A O 1
ATOM 755 N N . ASP A 1 94 ? -8.830 6.024 20.526 1.00 79.94 94 ASP A N 1
ATOM 756 C CA . ASP A 1 94 ? -7.427 5.911 20.121 1.00 79.94 94 ASP A CA 1
ATOM 757 C C . ASP A 1 94 ? -7.145 6.543 18.748 1.00 79.94 94 ASP A C 1
ATOM 759 O O . ASP A 1 94 ? -6.038 6.409 18.226 1.00 79.94 94 ASP A O 1
ATOM 763 N N . THR A 1 95 ? -8.144 7.167 18.107 1.00 83.06 95 THR A N 1
ATOM 764 C CA . THR A 1 95 ? -8.032 7.757 16.754 1.00 83.06 95 THR A CA 1
ATOM 765 C C . THR A 1 95 ? -7.422 6.816 15.710 1.00 83.06 95 THR A C 1
ATOM 767 O O . THR A 1 95 ? -6.751 7.232 14.771 1.00 83.06 95 THR A O 1
ATOM 770 N N . SER A 1 96 ? -7.655 5.518 15.872 1.00 86.31 96 SER A N 1
ATOM 771 C CA . SER A 1 96 ? -7.039 4.494 15.039 1.00 86.31 96 SER A CA 1
ATOM 772 C C . SER A 1 96 ? -7.718 4.382 13.680 1.00 86.31 96 SER A C 1
ATOM 774 O O . SER A 1 96 ? -8.903 4.693 13.532 1.00 86.31 96 SER A O 1
ATOM 776 N N . VAL A 1 97 ? -6.957 3.917 12.699 1.00 86.88 97 VAL A N 1
ATOM 777 C CA . VAL A 1 97 ? -7.423 3.628 11.344 1.00 86.88 97 VAL A CA 1
ATOM 778 C C . VAL A 1 97 ? -7.776 2.148 11.254 1.00 86.88 97 VAL A C 1
ATOM 780 O O . VAL A 1 97 ? -7.045 1.294 11.755 1.00 86.88 97 VAL A O 1
ATOM 783 N N . PHE A 1 98 ? -8.893 1.840 10.610 1.00 87.75 98 PHE A N 1
ATOM 784 C CA . PHE A 1 98 ? -9.402 0.485 10.448 1.00 87.75 98 PHE A CA 1
ATOM 785 C C . PHE A 1 98 ? -9.545 0.147 8.976 1.00 87.75 98 PHE A C 1
ATOM 787 O O . PHE A 1 98 ? -10.007 0.977 8.193 1.00 87.75 98 PHE A O 1
ATOM 794 N N . VAL A 1 99 ? -9.199 -1.086 8.619 1.00 88.75 99 VAL A N 1
ATOM 795 C CA . VAL A 1 99 ? -9.592 -1.684 7.341 1.00 88.75 99 VAL A CA 1
ATOM 796 C C . VAL A 1 99 ? -11.024 -2.169 7.485 1.00 88.75 99 VAL A C 1
ATOM 798 O O . VAL A 1 99 ? -11.286 -3.073 8.270 1.00 88.75 99 VAL A O 1
ATOM 801 N N . ASN A 1 100 ? -11.958 -1.573 6.756 1.00 85.62 100 ASN A N 1
ATOM 802 C CA . ASN A 1 100 ? -13.374 -1.901 6.891 1.00 85.62 100 ASN A CA 1
ATOM 803 C C . ASN A 1 100 ? -13.783 -3.034 5.954 1.00 85.62 100 ASN A C 1
ATOM 805 O O . ASN A 1 100 ? -14.490 -3.948 6.362 1.00 85.62 100 ASN A O 1
ATOM 809 N N . LYS A 1 101 ? -13.359 -2.934 4.691 1.00 86.44 101 LYS A N 1
ATOM 810 C CA . LYS A 1 101 ? -13.784 -3.823 3.613 1.00 86.44 101 LYS A CA 1
ATOM 811 C C . LYS A 1 101 ? -12.652 -4.040 2.625 1.00 86.44 101 LYS A C 1
ATOM 813 O O . LYS A 1 101 ? -11.956 -3.084 2.276 1.00 86.44 101 LYS A O 1
ATOM 818 N N . ILE A 1 102 ? -12.516 -5.272 2.148 1.00 87.12 102 ILE A N 1
ATOM 819 C CA . ILE A 1 102 ? -11.561 -5.642 1.105 1.00 87.12 102 ILE A CA 1
ATOM 820 C C . ILE A 1 102 ? -12.322 -6.305 -0.043 1.00 87.12 102 ILE A C 1
ATOM 822 O O . ILE A 1 102 ? -13.081 -7.252 0.148 1.00 87.12 102 ILE A O 1
ATOM 826 N N . VAL A 1 103 ? -12.106 -5.818 -1.260 1.00 84.88 103 VAL A N 1
ATOM 827 C CA . VAL A 1 103 ? -12.522 -6.498 -2.487 1.00 84.88 103 VAL A CA 1
ATOM 828 C C . VAL A 1 103 ? -11.264 -7.021 -3.157 1.00 84.88 103 VAL A C 1
ATOM 830 O O . VAL A 1 103 ? -10.520 -6.254 -3.757 1.00 84.88 103 VAL A O 1
ATOM 833 N N . ASP A 1 104 ? -11.043 -8.327 -3.047 1.00 83.31 104 ASP A N 1
ATOM 834 C CA . ASP A 1 104 ? -9.878 -9.019 -3.6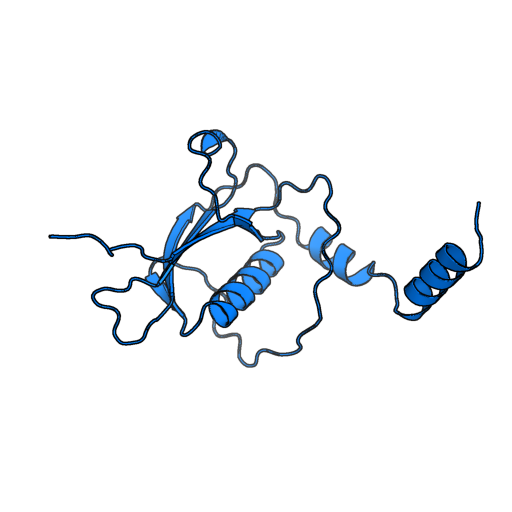05 1.00 83.31 104 ASP A CA 1
ATOM 835 C C . ASP A 1 104 ? -10.230 -9.690 -4.941 1.00 83.31 104 ASP A C 1
ATOM 837 O O . ASP A 1 104 ? -10.390 -10.905 -5.052 1.00 83.31 104 ASP A O 1
ATOM 841 N N . LYS A 1 105 ? -10.494 -8.870 -5.959 1.00 82.31 105 LYS A N 1
ATOM 842 C CA . LYS A 1 105 ? -10.807 -9.328 -7.318 1.00 82.31 105 LYS A CA 1
ATOM 843 C C . LYS A 1 105 ? -10.030 -8.492 -8.297 1.00 82.31 105 LYS A C 1
ATOM 845 O O . LYS A 1 105 ? -10.275 -7.302 -8.299 1.00 82.31 105 LYS A O 1
ATOM 850 N N . HIS A 1 106 ? -9.234 -9.102 -9.170 1.00 77.88 106 HIS A N 1
ATOM 851 C CA . HIS A 1 106 ? -8.432 -8.396 -10.168 1.00 77.88 106 HIS A CA 1
ATOM 852 C C . HIS A 1 106 ? -8.921 -8.652 -11.607 1.00 77.88 106 HIS A C 1
ATOM 854 O O . HIS A 1 106 ? -9.310 -9.770 -11.936 1.00 77.88 106 HIS A O 1
ATOM 860 N N . ASN A 1 107 ? -8.899 -7.629 -12.474 1.00 75.62 107 ASN A N 1
ATOM 861 C CA . ASN A 1 107 ? -9.161 -7.733 -13.922 1.00 75.62 107 ASN A CA 1
ATOM 862 C C . ASN A 1 107 ? -7.903 -8.051 -14.741 1.00 75.62 107 ASN A C 1
ATOM 864 O O . ASN A 1 107 ? -7.991 -8.190 -15.959 1.00 75.62 107 ASN A O 1
ATOM 868 N N . HIS A 1 108 ? -6.745 -8.140 -14.094 1.00 74.19 108 HIS A N 1
ATOM 869 C CA . HIS A 1 108 ? -5.467 -8.466 -14.706 1.00 74.19 108 HIS A CA 1
ATOM 870 C C . HIS A 1 108 ? -4.686 -9.420 -13.807 1.00 74.19 108 HIS A C 1
ATOM 872 O O . HIS A 1 108 ? -4.924 -9.505 -12.602 1.00 74.19 108 HIS A O 1
ATOM 878 N N . GLU A 1 109 ? -3.743 -10.142 -14.404 1.00 78.12 109 GLU A N 1
ATOM 879 C CA . GLU A 1 109 ? -2.827 -10.990 -13.654 1.00 78.12 109 GLU A CA 1
ATOM 880 C C . GLU A 1 109 ? -1.844 -10.135 -12.853 1.00 78.12 109 GLU A C 1
ATOM 882 O O . GLU A 1 109 ? -1.255 -9.177 -13.363 1.00 78.12 109 GLU A O 1
ATOM 887 N N . LEU A 1 110 ? -1.650 -10.505 -11.590 1.00 83.62 110 LEU A N 1
ATOM 888 C CA . LEU A 1 110 ? -0.659 -9.878 -10.730 1.00 83.62 110 LEU A CA 1
ATOM 889 C C . LEU A 1 110 ? 0.743 -10.308 -11.162 1.00 83.62 110 LEU A C 1
ATOM 891 O O . LEU A 1 110 ? 1.008 -11.499 -11.323 1.00 83.62 110 LEU A O 1
ATOM 895 N N . ASN A 1 111 ? 1.656 -9.348 -11.322 1.00 82.19 111 ASN A N 1
ATOM 896 C CA . ASN A 1 111 ? 2.997 -9.616 -11.832 1.00 82.19 111 ASN A CA 1
ATOM 897 C C . ASN A 1 111 ? 4.065 -9.019 -10.908 1.00 82.19 111 ASN A C 1
ATOM 899 O O . ASN A 1 111 ? 4.339 -7.818 -10.921 1.00 82.19 111 ASN A O 1
ATOM 903 N N . LYS A 1 112 ? 4.700 -9.887 -10.118 1.00 84.19 112 LYS A N 1
ATOM 904 C CA . LYS A 1 112 ? 5.768 -9.504 -9.183 1.00 84.19 112 LYS A CA 1
ATOM 905 C C . LYS A 1 112 ? 7.041 -9.071 -9.906 1.00 84.19 112 LYS A C 1
ATOM 907 O O . LYS A 1 112 ? 7.668 -8.102 -9.481 1.00 84.19 112 LYS A O 1
ATOM 912 N N . ASP A 1 113 ? 7.356 -9.709 -11.030 1.00 83.06 113 ASP A N 1
ATOM 913 C CA . ASP A 1 113 ? 8.528 -9.383 -11.846 1.00 83.06 113 ASP A CA 1
ATOM 914 C C . ASP A 1 113 ? 8.432 -7.953 -12.384 1.00 83.06 113 ASP A C 1
ATOM 916 O O . ASP A 1 113 ? 9.436 -7.254 -12.484 1.00 83.06 113 ASP A O 1
ATOM 920 N N . ARG A 1 114 ? 7.215 -7.464 -12.663 1.00 81.06 114 ARG A N 1
ATOM 921 C CA . ARG A 1 114 ? 6.983 -6.066 -13.057 1.00 81.06 114 ARG A CA 1
ATOM 922 C C . ARG A 1 114 ? 7.393 -5.085 -11.956 1.00 81.06 114 ARG A C 1
ATOM 924 O O . ARG A 1 114 ? 8.024 -4.074 -12.257 1.00 81.06 114 ARG A O 1
ATOM 931 N N . ILE A 1 115 ? 7.055 -5.378 -10.699 1.00 83.00 115 ILE A N 1
ATOM 932 C CA . ILE A 1 115 ? 7.410 -4.535 -9.546 1.00 83.00 115 ILE A CA 1
ATOM 933 C C . ILE A 1 115 ? 8.927 -4.538 -9.319 1.00 83.00 115 ILE A C 1
ATOM 935 O O . ILE A 1 115 ? 9.522 -3.492 -9.054 1.00 83.00 115 ILE A O 1
ATOM 939 N N . GLU A 1 116 ? 9.571 -5.699 -9.438 1.00 82.19 116 GLU A N 1
ATOM 940 C CA . GLU A 1 116 ? 11.025 -5.830 -9.304 1.00 82.19 116 GLU A CA 1
ATOM 941 C C . GLU A 1 116 ? 11.781 -5.147 -10.454 1.00 82.19 116 GLU A C 1
ATOM 943 O O . GLU A 1 116 ? 12.743 -4.404 -10.231 1.00 82.19 116 GLU A O 1
ATOM 948 N N . PHE A 1 117 ? 11.304 -5.320 -11.685 1.00 80.38 117 PHE A N 1
ATOM 949 C CA . PHE A 1 117 ? 11.844 -4.646 -12.859 1.00 80.38 117 PHE A CA 1
ATOM 950 C C . PHE A 1 117 ? 11.776 -3.126 -12.711 1.00 80.38 117 PHE A C 1
ATOM 952 O O . PHE A 1 117 ? 12.758 -2.438 -12.975 1.00 80.38 117 PHE A O 1
ATOM 959 N N . GLU A 1 118 ? 10.658 -2.586 -12.229 1.00 78.31 118 GLU A N 1
ATOM 960 C CA . GLU A 1 118 ? 10.529 -1.148 -11.996 1.00 78.31 118 GLU A CA 1
ATOM 961 C C . GLU A 1 118 ? 11.535 -0.642 -10.953 1.00 78.31 118 GLU A C 1
ATOM 963 O O . GLU A 1 118 ? 12.171 0.390 -11.169 1.00 78.31 118 GLU A O 1
ATOM 968 N N . LYS A 1 119 ? 11.747 -1.386 -9.856 1.00 76.69 119 LYS A N 1
ATOM 969 C CA . LYS A 1 119 ? 12.781 -1.053 -8.860 1.00 76.69 119 LYS A CA 1
ATOM 970 C C . LYS A 1 119 ? 14.175 -1.011 -9.484 1.00 76.69 119 LYS A C 1
ATOM 972 O O . LYS A 1 119 ? 14.928 -0.083 -9.205 1.00 76.69 119 LYS A O 1
ATOM 977 N N . SER A 1 120 ? 14.503 -1.979 -10.339 1.00 78.94 120 SER A N 1
ATOM 978 C CA . SER A 1 120 ? 15.823 -2.069 -10.981 1.00 78.94 120 SER A CA 1
ATOM 979 C C . SER A 1 120 ? 16.036 -1.085 -12.139 1.00 78.94 120 SER A C 1
ATOM 981 O O . SER A 1 120 ? 17.175 -0.851 -12.536 1.00 78.94 120 SER A O 1
ATOM 983 N N . LYS A 1 121 ? 14.966 -0.494 -12.686 1.00 79.25 121 LYS A N 1
ATOM 984 C CA . LYS A 1 121 ? 15.018 0.452 -13.815 1.00 79.25 121 LYS A CA 1
ATOM 985 C C . LYS A 1 121 ? 14.928 1.922 -13.424 1.00 79.25 121 LYS A C 1
ATOM 987 O O . LYS A 1 121 ? 14.914 2.770 -14.316 1.00 79.25 121 LYS A O 1
ATOM 992 N N . LYS A 1 122 ? 14.886 2.245 -12.129 1.00 79.38 122 LYS A N 1
ATOM 993 C CA . LYS A 1 122 ? 14.945 3.639 -11.681 1.00 79.38 122 LYS A CA 1
ATOM 994 C C . LYS A 1 122 ? 16.249 4.279 -12.161 1.00 79.38 122 LYS A C 1
ATOM 996 O O . LYS A 1 122 ? 17.323 3.703 -11.997 1.00 79.38 122 LYS A O 1
ATOM 1001 N N . PHE A 1 123 ? 16.142 5.460 -12.768 1.00 82.75 123 PHE A N 1
ATOM 1002 C CA . PHE A 1 123 ? 17.312 6.258 -13.117 1.00 82.75 123 PHE A CA 1
ATOM 1003 C C . PHE A 1 123 ? 18.148 6.508 -11.865 1.00 82.75 123 PHE A C 1
ATOM 1005 O O . PHE A 1 123 ? 17.603 6.807 -10.799 1.00 82.75 123 PHE A O 1
ATOM 1012 N N . THR A 1 124 ? 19.466 6.381 -11.994 1.00 86.94 124 THR A N 1
ATOM 1013 C CA . THR A 1 124 ? 20.370 6.758 -10.908 1.00 86.94 124 THR A CA 1
ATOM 1014 C C . THR A 1 124 ? 20.319 8.272 -10.701 1.00 86.94 124 THR A C 1
ATOM 1016 O O . THR A 1 124 ? 19.910 9.018 -11.595 1.00 86.94 124 THR A O 1
ATOM 1019 N N . GLY A 1 125 ? 20.753 8.736 -9.525 1.00 87.75 125 GLY A N 1
ATOM 1020 C CA . GLY A 1 125 ? 20.876 10.172 -9.255 1.00 87.75 125 GLY A CA 1
ATOM 1021 C C . GLY A 1 125 ? 21.713 10.879 -10.324 1.00 87.75 125 GLY A C 1
ATOM 1022 O O . GLY A 1 125 ? 21.266 11.873 -10.879 1.00 87.75 125 GLY A O 1
ATOM 1023 N N . GLU A 1 126 ? 22.840 10.276 -10.712 1.00 91.06 126 GLU A N 1
ATOM 1024 C CA . GLU A 1 126 ? 23.715 10.777 -11.780 1.00 91.06 126 GLU A CA 1
ATOM 1025 C C . GLU A 1 126 ? 22.983 10.910 -13.124 1.00 91.06 126 GLU A C 1
ATOM 1027 O O . GLU A 1 126 ? 23.049 11.953 -13.767 1.00 91.06 126 GLU A O 1
ATOM 1032 N N . MET A 1 127 ? 22.208 9.894 -13.528 1.00 90.75 127 MET A N 1
ATOM 1033 C CA . MET A 1 127 ? 21.420 9.962 -14.764 1.00 90.75 127 MET A CA 1
ATOM 1034 C C . MET A 1 127 ? 20.354 11.062 -14.705 1.00 90.75 127 MET A C 1
ATOM 1036 O O . MET A 1 127 ? 20.098 11.724 -15.710 1.00 90.75 127 MET A O 1
ATOM 1040 N N . MET A 1 128 ? 19.718 11.267 -13.548 1.00 89.75 128 MET A N 1
ATOM 1041 C CA . MET A 1 128 ? 18.739 12.345 -13.373 1.00 89.75 128 MET A CA 1
ATOM 1042 C C . MET A 1 128 ? 19.393 13.725 -13.382 1.00 89.75 128 MET A C 1
ATOM 1044 O O . MET A 1 128 ? 18.811 14.661 -13.936 1.00 89.75 128 MET A O 1
ATOM 1048 N N . ASP A 1 129 ? 20.592 13.850 -12.821 1.00 91.31 129 ASP A N 1
ATOM 1049 C CA . ASP A 1 129 ? 21.374 15.081 -12.857 1.00 91.31 129 ASP A CA 1
ATOM 1050 C C . ASP A 1 129 ? 21.790 15.426 -14.291 1.00 91.31 129 ASP A C 1
ATOM 1052 O O . ASP A 1 129 ? 21.600 16.568 -14.715 1.00 91.31 129 ASP A O 1
ATOM 1056 N N . ASP A 1 130 ? 22.226 14.439 -15.078 1.00 91.25 130 ASP A N 1
ATOM 1057 C CA . ASP A 1 130 ? 22.536 14.608 -16.502 1.00 91.25 130 ASP A CA 1
ATOM 1058 C C . ASP A 1 130 ? 21.295 15.002 -17.316 1.00 91.25 130 ASP A C 1
ATOM 1060 O O . ASP A 1 130 ? 21.335 15.962 -18.090 1.00 91.25 130 ASP A O 1
ATOM 1064 N N . ILE A 1 131 ? 20.157 14.323 -17.119 1.00 87.75 131 ILE A N 1
ATOM 1065 C CA . ILE A 1 131 ? 18.884 14.672 -17.777 1.00 87.75 131 ILE A CA 1
ATOM 1066 C C . ILE A 1 131 ? 18.484 16.109 -17.429 1.00 87.75 131 ILE A C 1
ATOM 1068 O O . ILE A 1 131 ? 18.095 16.884 -18.310 1.00 87.75 131 ILE A O 1
ATOM 1072 N N . LYS A 1 132 ? 18.583 16.489 -16.152 1.00 88.38 132 LYS A N 1
ATOM 1073 C CA . LYS A 1 132 ? 18.254 17.836 -15.676 1.00 88.38 132 LYS A CA 1
ATOM 1074 C C . LYS A 1 132 ? 19.192 18.875 -16.278 1.00 88.38 132 LYS A C 1
ATOM 1076 O O . LYS A 1 132 ? 18.724 19.916 -16.740 1.00 88.38 132 LYS A O 1
ATOM 1081 N N . PHE A 1 133 ? 20.489 18.585 -16.316 1.00 87.56 133 PHE A N 1
ATOM 1082 C CA . PHE A 1 133 ? 21.484 19.446 -16.936 1.00 87.56 133 PHE A CA 1
ATOM 1083 C C . PHE A 1 133 ? 21.194 19.641 -18.426 1.00 87.56 133 PHE A C 1
ATOM 1085 O O . PHE A 1 133 ? 21.140 20.781 -18.881 1.00 87.56 133 PHE A O 1
ATOM 1092 N N . MET A 1 134 ? 20.926 18.564 -19.168 1.00 86.62 134 MET A N 1
ATOM 1093 C CA . MET A 1 134 ? 20.567 18.626 -20.587 1.00 86.62 134 MET A CA 1
ATOM 1094 C C . MET A 1 134 ? 19.278 19.422 -20.818 1.00 86.62 134 MET A C 1
ATOM 1096 O O . MET A 1 134 ? 19.223 20.250 -21.719 1.00 86.62 134 MET A O 1
ATOM 1100 N N . THR A 1 135 ? 18.263 19.241 -19.972 1.00 85.31 135 THR A N 1
ATOM 1101 C CA . THR A 1 135 ? 16.969 19.936 -20.101 1.00 85.31 135 THR A CA 1
ATOM 1102 C C . THR A 1 135 ? 17.071 21.439 -19.811 1.00 85.31 135 THR A C 1
ATOM 1104 O O . THR A 1 135 ? 16.339 22.234 -20.397 1.00 85.31 135 THR A O 1
ATOM 1107 N N . ILE A 1 136 ? 17.966 21.853 -18.907 1.00 82.75 136 ILE A N 1
ATOM 1108 C CA . ILE A 1 136 ? 18.162 23.268 -18.545 1.00 82.75 136 ILE A CA 1
ATOM 1109 C C . ILE A 1 136 ? 19.126 23.963 -19.514 1.00 82.75 136 ILE A C 1
ATOM 1111 O O . ILE A 1 136 ? 18.897 25.108 -19.908 1.00 82.75 136 ILE A O 1
ATOM 1115 N N . SER A 1 137 ? 20.217 23.286 -19.869 1.00 75.81 137 SER A N 1
ATOM 1116 C CA . SER A 1 137 ? 21.324 23.866 -20.632 1.00 75.81 137 SER A CA 1
ATOM 1117 C C . SER A 1 137 ? 21.070 23.844 -22.137 1.00 75.81 137 SER A C 1
ATOM 1119 O O . SER A 1 137 ? 21.513 24.750 -22.843 1.00 75.81 137 SER A O 1
ATOM 1121 N N . CYS A 1 138 ? 20.327 22.856 -22.642 1.00 62.66 138 CYS A N 1
ATOM 1122 C CA . CYS A 1 138 ? 19.928 22.793 -24.042 1.00 62.66 138 CYS A CA 1
ATOM 1123 C C . CYS A 1 138 ? 18.504 23.339 -24.193 1.00 62.66 138 CYS A C 1
ATOM 1125 O O . CYS A 1 138 ? 17.523 22.603 -24.109 1.00 62.66 138 CYS A O 1
ATOM 1127 N N . LYS A 1 139 ? 18.379 24.650 -24.436 1.00 60.34 139 LYS A N 1
ATOM 1128 C CA . LYS A 1 139 ? 17.147 25.198 -25.020 1.00 60.34 139 LYS A CA 1
ATOM 1129 C C . LYS A 1 139 ? 17.059 24.697 -26.463 1.00 60.34 139 LYS A C 1
ATOM 1131 O O . LYS A 1 139 ? 17.909 25.071 -27.269 1.00 60.34 139 LYS A O 1
ATOM 1136 N N . PHE A 1 140 ? 16.091 23.831 -26.745 1.00 60.59 140 PHE A N 1
ATOM 1137 C CA . PHE A 1 140 ? 15.706 23.487 -28.115 1.00 60.59 140 PHE A CA 1
ATOM 1138 C C . PHE A 1 140 ? 15.054 24.685 -28.812 1.00 60.59 140 PHE A C 1
ATOM 1140 O O . PHE A 1 140 ? 14.340 25.449 -28.119 1.00 60.59 140 PHE A O 1
#

Radius of gyration: 18.72 Å; Cα contacts (8 Å, |Δi|>4): 163; chains: 1; bounding box: 53×37×50 Å

Secondary structure (DSSP, 8-state):
-------EEEEEEE---S---------------S-----TT-EESSHHHHHHHHHHHHHHHT--EEEE----TT-GGG---EEEEEE-SSS-TT--EEEEEEE---SS---HHHHHHHHHTSPPHHHHHHHHHHHHH---

Mean predicted aligned error: 13.24 Å

Nearest PDB structures (foldseek):
  8bik-assembly2_D  TM=2.273E-01  e=1.860E+00  Homo sapiens
  7myj-assembly1_A  TM=2.216E-01  e=7.087E+00  Homo sapiens

Solvent-accessible surface area (backbone atoms only — not comparable to full-atom values): 8804 Å² total; per-residue (Å²): 141,82,90,80,83,77,47,60,68,42,36,35,32,53,60,80,84,77,84,78,95,76,90,77,85,89,79,86,85,79,86,80,82,80,65,94,71,89,56,70,67,45,77,30,74,38,67,68,60,43,51,53,50,50,47,56,48,31,44,72,64,14,47,52,66,42,83,46,85,69,89,58,93,82,51,70,91,74,60,38,25,39,39,35,32,35,35,45,78,70,99,33,93,74,57,35,28,32,30,68,45,72,46,93,45,61,89,63,86,70,39,46,66,60,51,52,49,53,66,74,65,56,75,50,71,67,56,50,50,50,52,51,48,49,64,69,70,52,78,127